Protein AF-E4YHN4-F1 (afdb_monomer_lite)

Secondary structure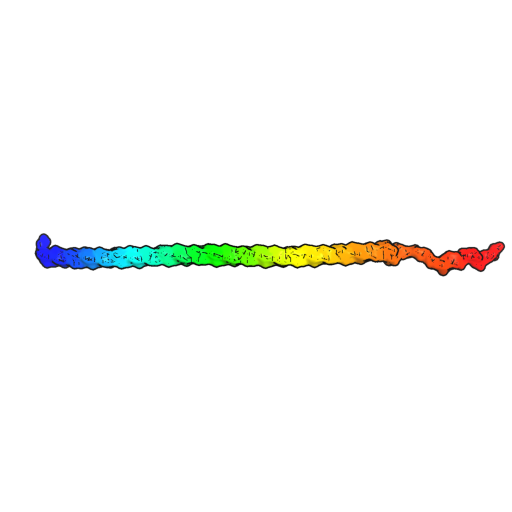 (DSSP, 8-state):
--HHHHHHHHHHHHHHHHHHHHHHHHHHHHHHHHHHHHHHHHHHHHHHHHHHHHHHHHHHHHHHHHHHHHHHHHHHHHHHIIIIIS--PPPHHHHTTTT-S--

pLDDT: mean 93.64, std 6.99, range [63.5, 98.44]

Sequence (103 aa):
MSPAQIQNIREIREKQLEEKQTEQNIRKTMDKQWDDERIRQAKTLTLMERSEARQRREQQKSLIEENRRLAKEQAAKINYIDHEVYTNPPTRAYFNQFNTTSR

Structure (mmCIF, N/CA/C/O backbone):
data_AF-E4YHN4-F1
#
_entry.id   AF-E4YHN4-F1
#
loop_
_atom_site.group_PDB
_atom_site.id
_atom_site.type_symbol
_atom_site.label_atom_id
_atom_site.label_alt_id
_atom_site.label_comp_id
_atom_site.label_asym_id
_atom_site.label_entity_id
_atom_site.label_seq_id
_atom_site.pdbx_PDB_ins_code
_atom_site.Cartn_x
_atom_site.Cartn_y
_atom_site.Cartn_z
_atom_site.occupancy
_atom_site.B_iso_or_equiv
_atom_site.auth_seq_id
_atom_site.auth_comp_id
_atom_site.auth_asym_id
_atom_site.auth_atom_id
_atom_site.pdbx_PDB_model_num
ATOM 1 N N . MET A 1 1 ? -46.628 -13.153 53.564 1.00 65.19 1 MET A N 1
ATOM 2 C CA . MET A 1 1 ? -45.156 -13.313 53.607 1.00 65.19 1 MET A CA 1
ATOM 3 C C . MET A 1 1 ? -44.676 -12.958 54.998 1.00 65.19 1 MET A C 1
ATOM 5 O O . MET A 1 1 ? -45.191 -12.002 55.565 1.00 65.19 1 MET A O 1
ATOM 9 N N . SER A 1 2 ? -43.732 -13.723 55.546 1.00 89.94 2 SER A N 1
ATOM 10 C CA . SER A 1 2 ? -43.093 -13.396 56.825 1.00 89.94 2 SER A CA 1
ATOM 11 C C . SER A 1 2 ? -42.221 -12.135 56.678 1.00 89.94 2 SER A C 1
ATOM 13 O O . SER A 1 2 ? -41.591 -11.968 55.630 1.00 89.94 2 SER A O 1
ATOM 15 N N . PRO A 1 3 ? -42.128 -11.267 57.702 1.00 88.69 3 PRO A N 1
ATOM 16 C CA . PRO A 1 3 ? -41.223 -10.114 57.697 1.00 88.69 3 PRO A CA 1
ATOM 17 C C . PRO A 1 3 ? -39.773 -10.482 57.343 1.00 88.69 3 PRO A C 1
ATOM 19 O O . PRO A 1 3 ? -39.119 -9.765 56.591 1.00 88.69 3 PRO A O 1
ATOM 22 N N . ALA A 1 4 ? -39.302 -11.649 57.793 1.00 88.94 4 ALA A N 1
ATOM 23 C CA . ALA A 1 4 ? -37.967 -12.154 57.477 1.00 88.94 4 ALA A CA 1
ATOM 24 C C . ALA A 1 4 ? -37.800 -12.505 55.985 1.00 88.94 4 ALA A C 1
ATOM 26 O O . ALA A 1 4 ? -36.743 -12.277 55.404 1.00 88.94 4 ALA A O 1
ATOM 27 N N . GLN A 1 5 ? -38.854 -13.011 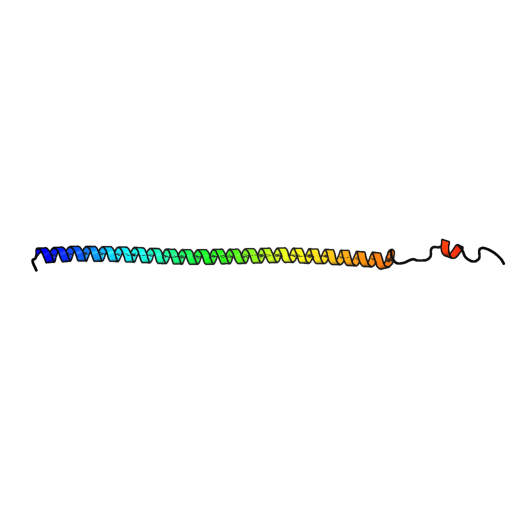55.334 1.00 89.44 5 GLN A N 1
ATOM 28 C CA . GLN A 1 5 ? -38.831 -13.296 53.894 1.00 89.44 5 GLN A CA 1
ATOM 29 C C . GLN A 1 5 ? -38.777 -12.005 53.071 1.00 89.44 5 GLN A C 1
ATOM 31 O O . GLN A 1 5 ? -38.085 -11.951 52.061 1.00 89.44 5 GLN A O 1
ATOM 36 N N . ILE A 1 6 ? -39.474 -10.954 53.513 1.00 91.62 6 ILE A N 1
ATOM 37 C CA . ILE A 1 6 ? -39.455 -9.643 52.848 1.00 91.62 6 ILE A CA 1
ATOM 38 C C . ILE A 1 6 ? -38.059 -9.019 52.933 1.00 91.62 6 ILE A C 1
ATOM 40 O O . ILE A 1 6 ? -37.581 -8.475 51.940 1.00 91.62 6 ILE A O 1
ATOM 44 N N . GLN A 1 7 ? -37.398 -9.126 54.087 1.00 92.44 7 GLN A N 1
ATOM 45 C CA . GLN A 1 7 ? -36.041 -8.614 54.269 1.00 92.44 7 GLN A CA 1
ATOM 46 C C . GLN A 1 7 ? -35.030 -9.349 53.377 1.00 92.44 7 GLN A C 1
ATOM 48 O O . GLN A 1 7 ? -34.271 -8.708 52.658 1.00 92.44 7 GLN A O 1
ATOM 53 N N . ASN A 1 8 ? -35.110 -10.679 53.315 1.00 93.31 8 ASN A N 1
ATOM 54 C CA . ASN A 1 8 ? -34.243 -11.486 52.454 1.00 93.31 8 ASN A CA 1
ATOM 55 C C . ASN A 1 8 ? -34.445 -11.149 50.957 1.00 93.31 8 ASN A C 1
ATOM 57 O O . ASN A 1 8 ? -33.490 -10.994 50.202 1.00 93.31 8 ASN A O 1
ATOM 61 N N . ILE A 1 9 ? -35.694 -10.916 50.525 1.00 94.25 9 ILE A N 1
ATOM 62 C CA . ILE A 1 9 ? -35.989 -10.457 49.155 1.00 94.25 9 ILE A CA 1
ATOM 63 C C . ILE A 1 9 ? -35.365 -9.081 48.866 1.00 94.25 9 ILE A C 1
ATOM 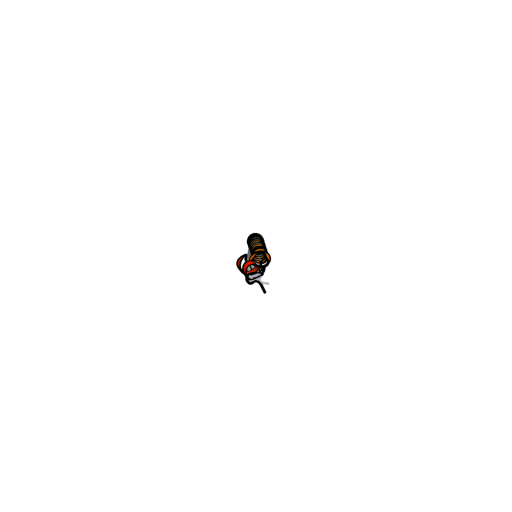65 O O . ILE A 1 9 ? -34.917 -8.848 47.743 1.00 94.25 9 ILE A O 1
ATOM 69 N N . ARG A 1 10 ? -35.339 -8.160 49.839 1.00 94.62 10 ARG A N 1
ATOM 70 C CA . ARG A 1 10 ? -34.711 -6.836 49.670 1.00 94.62 10 ARG A CA 1
ATOM 71 C C . ARG A 1 10 ? -33.201 -6.953 49.500 1.00 94.62 10 ARG A C 1
ATOM 73 O O . ARG A 1 10 ? -32.675 -6.403 48.540 1.00 94.62 10 ARG A O 1
ATOM 80 N N . GLU A 1 11 ? -32.547 -7.737 50.348 1.00 95.25 11 GLU A N 1
ATOM 81 C CA . GLU A 1 11 ? -31.098 -7.972 50.283 1.00 95.25 11 GLU A CA 1
ATOM 82 C C . GLU A 1 11 ? -30.683 -8.635 48.961 1.00 95.25 11 GLU A C 1
ATOM 84 O O . GLU A 1 11 ? -29.700 -8.237 48.337 1.00 95.25 11 GLU A O 1
ATOM 89 N N . ILE A 1 12 ? -31.463 -9.608 48.475 1.00 95.81 12 ILE A N 1
ATOM 90 C CA . ILE A 1 12 ? -31.220 -10.237 47.169 1.00 95.81 12 ILE A CA 1
ATOM 91 C C . ILE A 1 12 ? -31.379 -9.221 46.031 1.00 95.81 12 ILE A C 1
ATOM 93 O O . ILE A 1 12 ? -30.575 -9.213 45.101 1.00 95.81 12 ILE A O 1
ATOM 97 N N . ARG A 1 13 ? -32.394 -8.348 46.087 1.00 94.62 13 ARG A N 1
ATOM 98 C CA . ARG A 1 13 ? -32.602 -7.312 45.061 1.00 94.62 13 ARG A CA 1
ATOM 99 C C . ARG A 1 13 ? -31.472 -6.289 45.025 1.00 94.62 13 ARG A C 1
ATOM 101 O O . ARG A 1 13 ? -31.093 -5.877 43.933 1.00 94.62 13 ARG A O 1
ATOM 108 N N . GLU A 1 14 ? -30.954 -5.883 46.180 1.00 96.31 14 GLU A N 1
ATOM 109 C CA . GLU A 1 14 ? -29.807 -4.970 46.259 1.00 96.31 14 GLU A CA 1
ATOM 110 C C . GLU A 1 14 ? -28.566 -5.601 45.624 1.00 96.31 14 GLU A C 1
ATOM 112 O O . GLU A 1 14 ? -27.977 -4.998 44.727 1.00 96.31 14 GLU A O 1
ATOM 117 N N . LYS A 1 15 ? -28.257 -6.861 45.958 1.00 96.12 15 LYS A N 1
ATOM 118 C CA . LYS A 1 15 ? -27.155 -7.599 45.317 1.00 96.12 15 LYS A CA 1
ATOM 119 C C . LYS A 1 15 ? -27.323 -7.717 43.803 1.00 96.12 15 LYS A C 1
ATOM 121 O O . LYS A 1 15 ? -26.386 -7.449 43.061 1.00 96.12 15 LYS A O 1
ATOM 126 N N . GLN A 1 16 ? -28.525 -8.043 43.325 1.00 96.56 16 GLN A N 1
ATOM 127 C CA . GLN A 1 16 ? -28.805 -8.128 41.885 1.00 96.56 16 GLN A CA 1
ATOM 128 C C . GLN A 1 16 ? -28.631 -6.783 41.165 1.00 96.56 16 GLN A C 1
ATOM 130 O O . GLN A 1 16 ? -28.213 -6.746 40.007 1.00 96.56 16 GLN A O 1
ATOM 135 N N . LEU A 1 17 ? -28.970 -5.672 41.824 1.00 96.69 17 LEU A N 1
ATOM 136 C CA . LEU A 1 17 ? -28.758 -4.328 41.287 1.00 96.69 17 LEU A CA 1
ATOM 137 C C . LEU A 1 17 ? -27.267 -4.003 41.174 1.00 96.69 17 LEU A C 1
ATOM 139 O O . LEU A 1 17 ? -26.838 -3.507 40.131 1.00 96.69 17 LEU A O 1
ATOM 143 N N . GLU A 1 18 ? -26.485 -4.317 42.206 1.00 96.56 18 GLU A N 1
ATOM 144 C CA . GLU A 1 18 ? -25.032 -4.132 42.206 1.00 96.56 18 GLU A CA 1
ATOM 145 C C . GLU A 1 18 ? -24.350 -4.992 41.135 1.00 96.56 18 GLU A C 1
ATOM 147 O O . GLU A 1 18 ? -23.584 -4.472 40.320 1.00 96.56 18 GLU A O 1
ATOM 152 N N . GLU A 1 19 ? -24.690 -6.279 41.052 1.00 96.88 19 GLU A N 1
ATOM 153 C CA . GLU A 1 19 ? -24.191 -7.196 40.021 1.00 96.88 19 GLU A CA 1
ATOM 154 C C . GLU A 1 19 ? -24.511 -6.668 38.619 1.00 96.88 19 GLU A C 1
ATOM 156 O O . GLU A 1 19 ? -23.617 -6.487 37.792 1.00 96.88 19 GLU A O 1
ATOM 161 N N . LYS A 1 20 ? -25.764 -6.282 38.361 1.00 97.31 20 LYS A N 1
ATOM 162 C CA . LYS A 1 20 ? -26.158 -5.732 37.059 1.00 97.31 20 LYS A CA 1
ATOM 163 C C . LYS A 1 20 ? -25.417 -4.436 36.723 1.00 97.31 20 LYS A C 1
ATOM 165 O O . LYS A 1 20 ? -25.096 -4.194 35.556 1.00 97.31 20 LYS A O 1
ATOM 170 N N . GLN A 1 21 ? -25.154 -3.587 37.715 1.00 97.06 21 GLN A N 1
ATOM 171 C CA . GLN A 1 21 ? -24.400 -2.354 37.511 1.00 97.06 21 GLN A CA 1
ATOM 172 C C . GLN A 1 21 ? -22.932 -2.643 37.178 1.00 97.06 21 GLN A C 1
ATOM 174 O O . GLN A 1 21 ? -22.379 -2.024 36.263 1.00 97.06 21 GLN A O 1
ATOM 179 N N . THR A 1 22 ? -22.307 -3.594 37.874 1.00 97.19 22 THR A N 1
ATOM 180 C CA . THR A 1 22 ? -20.925 -4.002 37.585 1.00 97.19 22 THR A CA 1
ATOM 181 C C . THR A 1 22 ? -20.807 -4.624 36.196 1.00 97.19 22 THR A C 1
ATOM 183 O O . THR A 1 22 ? -19.938 -4.210 35.429 1.00 97.19 22 THR A O 1
ATOM 186 N N . GLU A 1 23 ? -21.734 -5.499 35.801 1.00 97.44 23 GLU A N 1
ATOM 187 C CA . GLU A 1 23 ? -21.774 -6.071 34.452 1.00 97.44 23 GLU A CA 1
ATOM 188 C C . GLU A 1 23 ? -21.903 -4.999 33.366 1.00 97.44 23 GLU A C 1
ATOM 190 O O . GLU A 1 23 ? -21.186 -5.032 32.365 1.00 97.44 23 GLU A O 1
ATOM 195 N N . GLN A 1 24 ? -22.791 -4.018 33.554 1.00 97.50 24 GLN A N 1
ATOM 196 C CA . GLN A 1 24 ? -22.938 -2.915 32.603 1.00 97.50 24 GLN A CA 1
ATOM 197 C C . GLN A 1 24 ? -21.666 -2.081 32.491 1.00 97.50 24 GLN A C 1
ATOM 199 O O . GLN A 1 24 ? -21.301 -1.663 31.391 1.00 97.50 24 GLN A O 1
ATOM 204 N N . ASN A 1 25 ? -20.991 -1.829 33.611 1.00 97.31 25 ASN A N 1
ATOM 205 C CA . ASN A 1 25 ? -19.735 -1.093 33.611 1.00 97.31 25 ASN A CA 1
ATOM 206 C C . ASN A 1 25 ? -18.652 -1.883 32.867 1.00 97.31 25 ASN A C 1
ATOM 208 O O . ASN A 1 25 ? -18.005 -1.323 31.984 1.00 97.31 25 ASN A O 1
ATOM 212 N N . ILE A 1 26 ? -18.512 -3.184 33.135 1.00 97.62 26 ILE A N 1
ATOM 213 C CA . ILE A 1 26 ? -17.556 -4.059 32.440 1.00 97.62 26 ILE A CA 1
ATOM 214 C C . ILE A 1 26 ? -17.826 -4.054 30.934 1.00 97.62 26 ILE A C 1
ATOM 216 O O . ILE A 1 26 ? -16.910 -3.772 30.163 1.00 97.62 26 ILE A O 1
ATOM 220 N N . ARG A 1 27 ? -19.082 -4.261 30.512 1.00 97.44 27 ARG A N 1
ATOM 221 C CA . ARG A 1 27 ? -19.472 -4.224 29.091 1.00 97.44 27 ARG A CA 1
ATOM 222 C C . ARG A 1 27 ? -19.107 -2.898 28.432 1.00 97.44 27 ARG A C 1
ATOM 224 O O . ARG A 1 27 ? -18.416 -2.898 27.424 1.00 97.44 27 ARG A O 1
ATOM 231 N N . LYS A 1 28 ? -19.460 -1.765 29.050 1.00 97.56 28 LYS A N 1
ATOM 232 C CA . LYS A 1 28 ? -19.104 -0.431 28.533 1.00 97.56 28 LYS A CA 1
ATOM 233 C C . LYS A 1 28 ? -17.596 -0.235 28.407 1.00 97.56 28 LYS A C 1
ATOM 235 O O . LYS A 1 28 ? -17.145 0.451 27.496 1.00 97.56 28 LYS A O 1
ATOM 240 N N . THR A 1 29 ? -16.822 -0.777 29.345 1.00 97.44 29 THR A N 1
ATOM 241 C CA . THR A 1 29 ? -15.359 -0.662 29.311 1.00 97.44 29 THR A CA 1
ATOM 242 C C . THR A 1 29 ? -14.786 -1.508 28.181 1.00 97.44 29 THR A C 1
ATOM 244 O O . THR A 1 29 ? -13.950 -1.015 27.428 1.00 97.44 29 THR A O 1
ATOM 247 N N . MET A 1 30 ? -15.281 -2.737 28.016 1.00 97.75 30 MET A N 1
ATOM 248 C CA . MET A 1 30 ? -14.908 -3.603 26.901 1.00 97.75 30 MET A CA 1
ATOM 249 C C . MET A 1 30 ? -15.259 -2.975 25.555 1.00 97.75 30 MET A C 1
ATOM 251 O O . MET A 1 30 ? -14.388 -2.889 24.699 1.00 97.75 30 MET A O 1
ATOM 255 N N . ASP A 1 31 ? -16.487 -2.492 25.371 1.00 98.06 31 ASP A N 1
ATOM 256 C CA . ASP A 1 31 ? -16.921 -1.901 24.100 1.00 98.06 31 ASP A CA 1
ATOM 257 C C . ASP A 1 31 ? -16.009 -0.735 23.690 1.00 98.06 31 ASP A C 1
ATOM 259 O O . ASP A 1 31 ? -15.539 -0.677 22.554 1.00 98.06 31 ASP A O 1
ATOM 263 N N . LYS A 1 32 ? -15.654 0.133 24.649 1.00 97.94 32 LYS A N 1
ATOM 264 C CA . LYS A 1 32 ? -14.687 1.218 24.428 1.00 97.94 32 LYS A CA 1
ATOM 265 C C . LYS A 1 32 ? -13.303 0.704 24.040 1.00 97.94 32 LYS A C 1
ATOM 267 O O . LYS A 1 32 ? -12.703 1.233 23.112 1.00 97.94 32 LYS A O 1
ATOM 272 N N . GLN A 1 33 ? -12.797 -0.324 24.723 1.00 98.12 33 GLN A N 1
ATOM 273 C CA . GLN A 1 33 ? -11.503 -0.926 24.385 1.00 98.12 33 GLN A CA 1
ATOM 274 C C . GLN A 1 33 ? -11.508 -1.489 22.959 1.00 98.12 33 GLN A C 1
ATOM 276 O O . GLN A 1 33 ? -10.574 -1.234 22.202 1.00 98.12 33 GLN A O 1
ATOM 281 N N . TRP A 1 34 ? -12.583 -2.174 22.566 1.00 98.06 34 TRP A N 1
ATOM 282 C CA . TRP A 1 34 ? -12.760 -2.694 21.211 1.00 98.06 34 TRP A CA 1
ATOM 283 C C . TRP A 1 34 ? -12.854 -1.591 20.156 1.00 98.06 34 TRP A C 1
ATOM 285 O O . TRP A 1 34 ? -12.335 -1.751 19.050 1.00 98.06 34 TRP A O 1
ATOM 295 N N . ASP A 1 35 ? -13.519 -0.477 20.456 1.00 98.19 35 ASP A N 1
ATOM 296 C CA . ASP A 1 35 ? -13.561 0.686 19.564 1.00 98.19 35 ASP A CA 1
ATOM 297 C C . ASP A 1 35 ? -12.168 1.316 19.408 1.00 98.19 35 ASP A C 1
ATOM 299 O O . ASP A 1 35 ? -11.711 1.554 18.285 1.00 98.19 35 ASP A O 1
ATOM 303 N N . ASP A 1 36 ? -11.445 1.507 20.512 1.00 97.88 36 ASP A N 1
ATOM 304 C CA . ASP A 1 36 ? -10.091 2.063 20.506 1.00 97.88 36 ASP A CA 1
ATOM 305 C C . ASP A 1 36 ? -9.096 1.163 19.763 1.00 97.88 36 ASP A C 1
ATOM 307 O O . ASP A 1 36 ? -8.198 1.647 19.065 1.00 97.88 36 ASP A O 1
ATOM 311 N N . GLU A 1 37 ? -9.217 -0.155 19.911 1.00 98.12 37 GLU A N 1
ATOM 312 C CA . GLU A 1 37 ? -8.420 -1.127 19.164 1.00 98.12 37 GLU A CA 1
ATOM 313 C C . GLU A 1 37 ? -8.736 -1.088 17.674 1.00 98.12 37 GLU A C 1
ATOM 315 O O . GLU A 1 37 ? -7.809 -0.993 16.867 1.00 98.12 37 GLU A O 1
ATOM 320 N N . ARG A 1 38 ? -10.019 -1.060 17.293 1.00 98.19 38 ARG A N 1
ATOM 321 C CA . ARG A 1 38 ? -10.426 -0.932 15.886 1.00 98.19 38 ARG A CA 1
ATOM 322 C C . ARG A 1 38 ? -9.868 0.334 15.246 1.00 98.19 38 ARG A C 1
ATOM 324 O O . ARG A 1 38 ? -9.307 0.274 14.153 1.00 98.19 38 ARG A O 1
ATOM 331 N N . ILE A 1 39 ? -9.951 1.473 15.934 1.00 98.25 39 ILE A N 1
ATOM 332 C CA . ILE A 1 39 ? -9.403 2.741 15.435 1.00 98.25 39 ILE A CA 1
ATOM 333 C C . ILE A 1 39 ? -7.879 2.662 15.300 1.00 98.25 39 ILE A C 1
ATOM 335 O O . ILE A 1 39 ? -7.322 3.135 14.305 1.00 98.25 39 ILE A O 1
ATOM 339 N N . ARG A 1 40 ? -7.183 2.070 16.279 1.00 98.19 40 ARG A N 1
ATOM 340 C CA . ARG A 1 40 ? -5.726 1.881 16.213 1.00 98.19 40 ARG A CA 1
ATOM 341 C C . ARG A 1 40 ? -5.332 1.000 15.033 1.00 98.19 40 ARG A C 1
ATOM 343 O O . ARG A 1 40 ? -4.474 1.414 14.258 1.00 98.19 40 ARG A O 1
ATOM 350 N N . GLN A 1 41 ? -6.000 -0.135 14.846 1.00 98.38 41 GLN A N 1
ATOM 351 C CA . GLN A 1 41 ? -5.754 -1.047 13.727 1.00 98.38 41 GLN A CA 1
ATOM 352 C C . GLN A 1 41 ? -6.013 -0.374 12.371 1.00 98.38 41 GLN A C 1
ATOM 354 O O . GLN A 1 41 ? -5.183 -0.458 11.467 1.00 98.38 41 GLN A O 1
ATOM 359 N N . ALA A 1 42 ? -7.111 0.373 12.230 1.00 98.19 42 ALA A N 1
ATOM 360 C CA . ALA A 1 42 ? -7.404 1.105 10.998 1.00 98.19 42 ALA A CA 1
ATOM 361 C C . ALA A 1 42 ? -6.312 2.140 10.670 1.00 98.19 42 ALA A C 1
ATOM 363 O O . ALA A 1 42 ? -5.870 2.259 9.522 1.00 98.19 42 ALA A O 1
ATOM 364 N N . LYS A 1 43 ? -5.818 2.861 11.687 1.00 98.19 43 LYS A N 1
ATOM 365 C CA . LYS A 1 43 ? -4.710 3.813 11.531 1.00 98.19 43 LYS A CA 1
ATOM 366 C C . LYS A 1 43 ? -3.414 3.116 11.125 1.00 98.19 43 LYS A C 1
ATOM 368 O O . LYS A 1 43 ? -2.742 3.598 10.215 1.00 98.19 43 LYS A O 1
ATOM 373 N N . THR A 1 44 ? -3.062 1.998 11.764 1.00 98.38 44 THR A N 1
ATOM 374 C CA . THR A 1 44 ? -1.840 1.255 11.421 1.00 98.38 44 THR A CA 1
ATOM 375 C C . THR A 1 44 ? -1.900 0.716 9.999 1.00 98.38 44 THR A C 1
ATOM 377 O O . THR A 1 44 ? -0.938 0.898 9.258 1.00 98.38 44 THR A O 1
ATOM 380 N N . LEU A 1 45 ? -3.038 0.151 9.583 1.00 98.38 45 LEU A N 1
ATOM 381 C CA . LEU A 1 45 ? -3.233 -0.341 8.217 1.00 98.38 45 LEU A CA 1
ATOM 382 C C . LEU A 1 45 ? -3.099 0.789 7.192 1.00 98.38 45 LEU A C 1
ATOM 384 O O . LEU A 1 45 ? -2.311 0.680 6.259 1.00 98.38 45 LEU A O 1
ATOM 388 N N . THR A 1 46 ? -3.749 1.929 7.433 1.00 98.31 46 THR A N 1
ATOM 389 C CA . THR A 1 46 ? -3.641 3.103 6.549 1.00 98.31 46 THR A CA 1
ATOM 390 C C . THR A 1 46 ? -2.189 3.587 6.411 1.00 98.31 46 THR A C 1
ATOM 392 O O . THR A 1 46 ? -1.749 3.998 5.335 1.00 98.31 46 THR A O 1
ATOM 395 N N . LEU A 1 47 ? -1.416 3.576 7.503 1.00 98.31 47 LEU A N 1
ATOM 396 C CA . LEU A 1 47 ? -0.003 3.959 7.470 1.00 98.31 47 LEU A CA 1
ATOM 397 C C . LEU A 1 47 ? 0.845 2.948 6.691 1.00 98.31 47 LEU A C 1
ATOM 399 O O . LEU A 1 47 ? 1.704 3.371 5.910 1.00 98.31 47 LEU A O 1
ATOM 403 N N . MET A 1 48 ? 0.584 1.651 6.870 1.00 98.44 48 MET A N 1
ATOM 404 C CA . MET A 1 48 ? 1.243 0.575 6.129 1.00 98.44 48 MET A CA 1
ATOM 405 C C . MET A 1 48 ? 0.972 0.698 4.628 1.00 98.44 48 MET A C 1
ATOM 407 O O . MET A 1 48 ? 1.928 0.811 3.863 1.00 98.44 48 MET A O 1
ATOM 411 N N . GLU A 1 49 ? -0.288 0.822 4.210 1.00 98.38 49 GLU A N 1
ATOM 412 C CA . GLU A 1 49 ? -0.674 0.998 2.801 1.00 98.38 49 GLU A CA 1
ATOM 413 C C . GLU A 1 49 ? 0.013 2.212 2.165 1.00 98.38 49 GLU A C 1
ATOM 415 O O . GLU A 1 49 ? 0.576 2.142 1.071 1.00 98.38 49 GLU A O 1
ATOM 420 N N . ARG A 1 50 ? 0.038 3.349 2.873 1.00 98.25 50 ARG A N 1
ATOM 421 C CA . ARG A 1 50 ? 0.734 4.554 2.399 1.00 98.25 50 ARG A CA 1
ATOM 422 C C . ARG A 1 50 ? 2.238 4.337 2.269 1.00 98.25 50 ARG A C 1
ATOM 424 O O . ARG A 1 50 ? 2.854 4.912 1.371 1.00 98.25 50 ARG A O 1
ATOM 431 N N . SER A 1 51 ? 2.844 3.585 3.185 1.00 98.19 51 SER A N 1
ATOM 432 C CA . SER A 1 51 ? 4.272 3.264 3.123 1.00 98.19 51 SER A CA 1
ATOM 433 C C . SER A 1 51 ? 4.592 2.360 1.936 1.00 98.19 51 SER A C 1
ATOM 435 O O . SER A 1 51 ? 5.512 2.666 1.178 1.00 98.19 51 SER A O 1
ATOM 437 N N . GLU A 1 52 ? 3.764 1.346 1.699 1.00 98.38 52 GLU A N 1
ATOM 438 C CA . GLU A 1 52 ? 3.899 0.425 0.579 1.00 98.38 52 GLU A CA 1
ATOM 439 C C . GLU A 1 52 ? 3.719 1.157 -0.755 1.00 98.38 52 GLU A C 1
ATOM 441 O O . GLU A 1 52 ? 4.537 1.018 -1.662 1.00 98.38 52 GLU A O 1
ATOM 446 N N . ALA A 1 53 ? 2.715 2.030 -0.862 1.00 98.31 53 ALA A N 1
ATOM 447 C CA . ALA A 1 53 ? 2.496 2.843 -2.055 1.00 98.31 53 ALA A CA 1
ATOM 448 C C . ALA A 1 53 ? 3.699 3.748 -2.380 1.00 98.31 53 ALA A C 1
ATOM 450 O O . ALA A 1 53 ? 4.042 3.929 -3.551 1.00 98.31 53 ALA A O 1
ATOM 451 N N . ARG A 1 54 ? 4.370 4.308 -1.360 1.00 98.12 54 ARG A N 1
ATOM 452 C CA . ARG A 1 54 ? 5.607 5.082 -1.558 1.00 98.12 54 ARG A CA 1
ATOM 453 C C . ARG A 1 54 ? 6.751 4.200 -2.051 1.00 98.12 54 ARG A C 1
ATOM 455 O O . ARG A 1 54 ? 7.417 4.587 -3.006 1.00 98.12 54 ARG A O 1
ATOM 462 N N . GLN A 1 55 ? 6.949 3.032 -1.442 1.00 98.19 55 GLN A N 1
ATOM 463 C CA . GLN A 1 55 ? 7.990 2.086 -1.854 1.00 98.19 55 GLN A CA 1
ATOM 464 C C . GLN A 1 55 ? 7.782 1.611 -3.295 1.00 98.19 55 GLN A C 1
ATOM 466 O O . GLN A 1 55 ? 8.708 1.686 -4.098 1.00 98.19 55 GLN A O 1
ATOM 471 N N . ARG A 1 56 ? 6.554 1.218 -3.655 1.00 98.19 56 ARG A N 1
ATOM 472 C CA . ARG A 1 56 ? 6.202 0.816 -5.024 1.00 98.19 56 ARG A CA 1
ATOM 473 C C . ARG A 1 56 ? 6.478 1.927 -6.034 1.00 98.19 56 ARG A C 1
ATOM 475 O O . ARG A 1 56 ? 7.028 1.664 -7.097 1.00 98.19 56 ARG A O 1
ATOM 482 N N . ARG A 1 57 ? 6.136 3.177 -5.702 1.00 98.19 57 ARG A N 1
ATOM 483 C CA . ARG A 1 57 ? 6.417 4.328 -6.573 1.00 98.19 57 ARG A CA 1
ATOM 484 C C . ARG A 1 57 ? 7.916 4.520 -6.793 1.00 98.19 57 ARG A C 1
ATOM 486 O O . ARG A 1 57 ? 8.321 4.825 -7.909 1.00 98.19 57 ARG A O 1
ATOM 493 N N . GLU A 1 58 ? 8.723 4.359 -5.751 1.00 97.88 58 GLU A N 1
ATOM 494 C CA . GLU A 1 58 ? 10.175 4.510 -5.856 1.00 97.88 58 GLU A CA 1
ATOM 495 C C . GLU A 1 58 ? 10.805 3.388 -6.689 1.00 97.88 58 GLU A C 1
ATOM 497 O O . GLU A 1 58 ? 11.574 3.655 -7.610 1.00 97.88 58 GLU A O 1
ATOM 502 N N . GLN A 1 59 ? 10.384 2.142 -6.459 1.00 98.00 59 GLN A N 1
ATOM 503 C CA . GLN A 1 59 ? 10.781 0.997 -7.283 1.00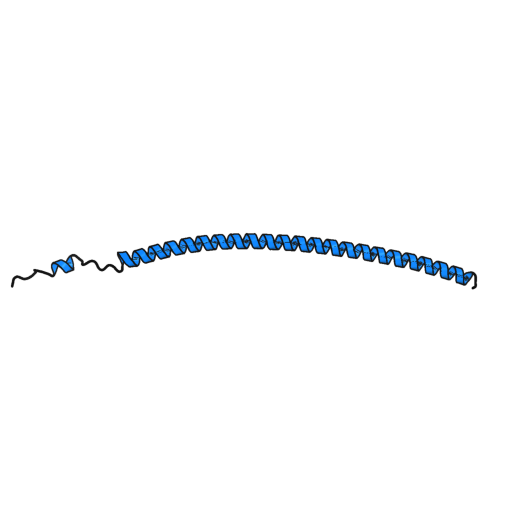 98.00 59 GLN A CA 1
ATOM 504 C C . GLN A 1 59 ? 10.400 1.206 -8.752 1.00 98.00 59 GLN A C 1
ATOM 506 O O . GLN A 1 59 ? 11.213 0.984 -9.645 1.00 98.00 59 GLN A O 1
ATOM 511 N N . GLN A 1 60 ? 9.185 1.692 -9.015 1.00 98.25 60 GLN A N 1
ATOM 512 C CA . GLN A 1 60 ? 8.725 1.960 -10.373 1.00 98.25 60 GLN A CA 1
ATOM 513 C C . GLN A 1 60 ? 9.569 3.035 -11.066 1.00 98.25 60 GLN A C 1
ATOM 515 O O . GLN A 1 60 ? 9.897 2.878 -12.240 1.00 98.25 60 GLN A O 1
ATOM 520 N N . LYS A 1 61 ? 9.947 4.110 -10.364 1.00 98.19 61 LYS A N 1
ATOM 521 C CA . LYS A 1 61 ? 10.850 5.129 -10.920 1.00 98.19 61 LYS A CA 1
ATOM 522 C C . LYS A 1 61 ? 12.205 4.536 -11.287 1.00 98.19 61 LYS A C 1
ATOM 524 O O . LYS A 1 61 ? 12.654 4.740 -12.410 1.00 98.19 61 LYS A O 1
ATOM 529 N N . SER A 1 62 ? 12.805 3.767 -10.378 1.00 97.88 62 SER A N 1
ATOM 530 C CA . SER A 1 62 ? 14.094 3.112 -10.618 1.00 97.88 62 SER A CA 1
ATOM 531 C C . SER A 1 62 ? 14.038 2.185 -11.839 1.00 97.88 62 SER A C 1
ATOM 533 O O . SER A 1 62 ? 14.893 2.282 -12.718 1.00 97.88 62 SER A O 1
ATOM 535 N N . LEU A 1 63 ? 12.977 1.380 -11.968 1.00 98.31 63 LEU A N 1
ATOM 536 C CA . LEU A 1 63 ? 12.763 0.522 -13.138 1.00 98.31 63 LEU A CA 1
ATOM 537 C C . LEU A 1 63 ? 12.595 1.323 -14.436 1.00 98.31 63 LEU A C 1
ATOM 539 O O . LEU A 1 63 ? 13.112 0.929 -15.478 1.00 98.31 63 LEU A O 1
ATOM 543 N N . ILE A 1 64 ? 11.874 2.448 -14.403 1.00 98.38 64 ILE A N 1
ATOM 544 C CA . ILE A 1 64 ? 11.708 3.316 -15.579 1.00 98.38 64 ILE A C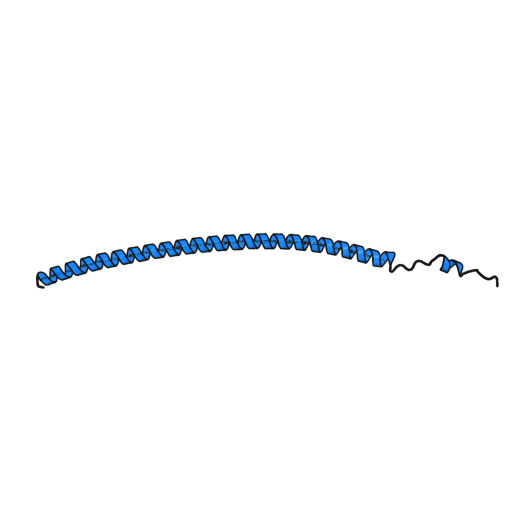A 1
ATOM 545 C C . ILE A 1 64 ? 13.056 3.901 -16.016 1.00 98.38 64 ILE A C 1
ATOM 547 O O . ILE A 1 64 ? 13.350 3.936 -17.212 1.00 98.38 64 ILE A O 1
ATOM 551 N N . GLU A 1 65 ? 13.875 4.357 -15.071 1.00 97.94 65 GLU A N 1
ATOM 552 C CA . GLU A 1 65 ? 15.205 4.899 -15.358 1.00 97.94 65 GLU A CA 1
ATOM 553 C C . GLU A 1 65 ? 16.136 3.838 -15.947 1.00 97.94 65 GLU A C 1
ATOM 555 O O . GLU A 1 65 ? 16.793 4.091 -16.962 1.00 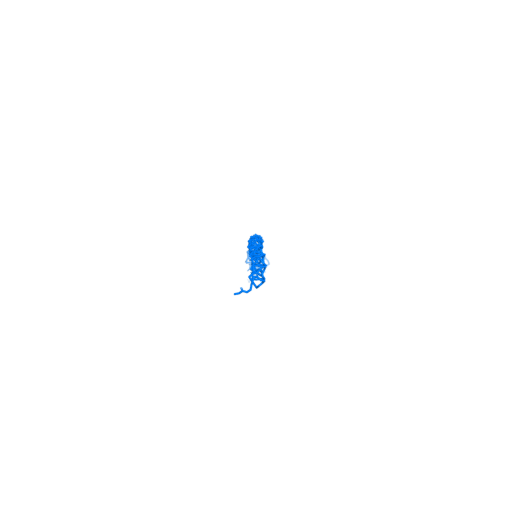97.94 65 GLU A O 1
ATOM 560 N N . GLU A 1 66 ? 16.140 2.636 -15.371 1.00 98.12 66 GLU A N 1
ATOM 561 C CA . GLU A 1 66 ? 16.927 1.513 -15.872 1.00 98.12 66 GLU A CA 1
ATOM 562 C C . GLU A 1 66 ? 16.483 1.095 -17.277 1.00 98.12 66 GLU A C 1
ATOM 564 O O . GLU A 1 66 ? 17.313 1.018 -18.184 1.00 98.12 66 GLU A O 1
ATOM 569 N N . ASN A 1 67 ? 15.177 0.934 -17.503 1.00 98.25 67 ASN A N 1
ATOM 570 C CA . ASN A 1 67 ? 14.632 0.624 -18.825 1.00 98.25 67 ASN A CA 1
ATOM 571 C C . ASN A 1 67 ? 15.002 1.695 -19.855 1.00 98.25 67 ASN A C 1
ATOM 573 O O . ASN A 1 67 ? 15.352 1.374 -20.991 1.00 98.25 67 ASN A O 1
ATOM 577 N N . ARG A 1 68 ? 14.979 2.977 -19.470 1.00 98.06 68 ARG A N 1
ATOM 578 C CA . ARG A 1 68 ? 15.399 4.071 -20.352 1.00 98.06 68 ARG A CA 1
ATOM 579 C C . ARG A 1 68 ? 16.886 3.986 -20.691 1.00 98.06 68 ARG A C 1
ATOM 581 O O . ARG A 1 68 ? 17.252 4.272 -21.832 1.00 98.06 68 ARG A O 1
ATOM 588 N N . ARG A 1 69 ? 17.743 3.631 -19.729 1.00 98.12 69 ARG A N 1
ATOM 589 C CA . ARG A 1 69 ? 19.179 3.426 -19.969 1.00 98.12 69 ARG A CA 1
ATOM 590 C C . ARG A 1 69 ? 19.401 2.252 -20.923 1.00 98.12 69 ARG A C 1
ATOM 592 O O . ARG A 1 69 ? 20.045 2.439 -21.951 1.00 98.12 69 ARG A O 1
ATOM 599 N N . LEU A 1 70 ? 18.798 1.101 -20.634 1.00 98.31 70 LEU A N 1
ATOM 600 C CA . LEU A 1 70 ? 18.908 -0.107 -21.454 1.00 98.31 70 LEU A CA 1
ATOM 601 C C . LEU A 1 70 ? 18.411 0.122 -22.886 1.00 98.31 70 LEU A C 1
ATOM 603 O O . LEU A 1 70 ? 19.079 -0.272 -23.836 1.00 98.31 70 LEU A O 1
ATOM 607 N N . ALA A 1 71 ? 17.293 0.831 -23.063 1.00 98.12 71 ALA A N 1
ATOM 608 C CA . ALA A 1 71 ? 16.774 1.160 -24.389 1.00 98.12 71 ALA A CA 1
ATOM 609 C C . ALA A 1 71 ? 17.755 2.022 -25.204 1.00 98.12 71 ALA A C 1
ATOM 611 O O . ALA A 1 71 ? 17.934 1.792 -26.400 1.00 98.12 71 ALA A O 1
ATOM 612 N N . LYS A 1 72 ? 18.424 2.994 -24.567 1.00 97.94 72 LYS A N 1
ATOM 613 C CA . LYS A 1 72 ? 19.457 3.808 -25.229 1.00 97.94 72 LYS A CA 1
ATOM 614 C C . LYS A 1 72 ? 20.672 2.973 -25.621 1.00 97.94 72 LYS A C 1
ATOM 616 O O . LYS A 1 72 ? 21.157 3.113 -26.739 1.00 97.94 72 LYS A O 1
ATOM 621 N N . GLU A 1 73 ? 21.154 2.121 -24.719 1.00 97.50 73 GLU A N 1
ATOM 622 C CA . GLU A 1 73 ? 22.288 1.227 -24.983 1.00 97.50 73 GLU A CA 1
ATOM 623 C C . GLU A 1 73 ? 21.976 0.258 -26.126 1.00 97.50 73 GLU A C 1
ATOM 625 O O . GLU A 1 73 ? 22.784 0.086 -27.038 1.00 97.50 73 GLU A O 1
ATOM 630 N N . GLN A 1 74 ? 20.775 -0.322 -26.126 1.00 97.50 74 GLN A N 1
ATOM 631 C CA . GLN A 1 74 ? 20.322 -1.211 -27.186 1.00 97.50 74 GLN A CA 1
ATOM 632 C C . GLN A 1 74 ? 20.228 -0.485 -28.531 1.00 97.50 74 GLN A C 1
ATOM 634 O O . GLN A 1 74 ? 20.733 -0.998 -29.526 1.00 97.50 74 GLN A O 1
ATOM 639 N N . ALA A 1 75 ? 19.644 0.716 -28.568 1.00 97.38 75 ALA A N 1
ATOM 640 C CA . ALA A 1 75 ? 19.568 1.515 -29.789 1.00 97.38 75 ALA A CA 1
ATOM 641 C C . ALA A 1 75 ? 20.964 1.875 -30.326 1.00 97.38 75 ALA A C 1
ATOM 643 O O . ALA A 1 75 ? 21.222 1.727 -31.518 1.00 97.38 75 ALA A O 1
ATOM 644 N N . ALA A 1 76 ? 21.889 2.285 -29.452 1.00 96.06 76 ALA A N 1
ATOM 645 C CA . ALA A 1 76 ? 23.269 2.574 -29.835 1.00 96.06 76 ALA A CA 1
ATOM 646 C C . ALA A 1 76 ? 23.982 1.334 -30.398 1.00 96.06 76 ALA A C 1
ATOM 648 O O . ALA A 1 76 ? 24.667 1.425 -31.416 1.00 96.06 76 ALA A O 1
ATOM 649 N N . LYS A 1 77 ? 23.781 0.167 -29.776 1.00 95.88 77 LYS A N 1
ATOM 650 C CA . LYS A 1 77 ? 24.345 -1.102 -30.243 1.00 95.88 77 LYS A CA 1
ATOM 651 C C . LYS A 1 77 ? 23.798 -1.508 -31.610 1.00 95.88 77 LYS A C 1
ATOM 653 O O . LYS A 1 77 ? 24.579 -1.924 -32.457 1.00 95.88 77 LYS A O 1
ATOM 658 N N . ILE A 1 78 ? 22.486 -1.392 -31.820 1.00 95.44 78 ILE A N 1
ATOM 659 C CA . ILE A 1 78 ? 21.856 -1.693 -33.114 1.00 95.44 78 ILE A CA 1
ATOM 660 C C . ILE A 1 78 ? 22.422 -0.768 -34.190 1.00 95.44 78 ILE A C 1
ATOM 662 O O . ILE A 1 78 ? 22.909 -1.255 -35.203 1.00 95.44 78 ILE A O 1
ATOM 666 N N . ASN A 1 79 ? 22.477 0.541 -33.924 1.00 94.44 79 ASN A N 1
ATOM 667 C CA . ASN A 1 79 ? 23.055 1.501 -34.864 1.00 94.44 79 ASN A CA 1
ATOM 668 C C . ASN A 1 79 ? 24.501 1.147 -35.235 1.00 94.44 79 ASN A C 1
ATOM 670 O O . ASN A 1 79 ? 24.841 1.168 -36.413 1.00 94.44 79 ASN A O 1
ATOM 674 N N . TYR A 1 80 ? 25.337 0.788 -34.256 1.00 93.75 80 TYR A N 1
ATOM 675 C CA . TYR A 1 80 ? 26.713 0.359 -34.511 1.00 93.75 80 TYR A CA 1
ATOM 676 C C . TYR A 1 80 ? 26.777 -0.900 -35.387 1.00 93.75 80 TYR A C 1
ATOM 678 O O . TYR A 1 80 ? 27.536 -0.950 -36.350 1.00 93.75 80 TYR A O 1
ATOM 686 N N . ILE A 1 81 ? 25.963 -1.911 -35.081 1.00 92.56 81 ILE A N 1
ATOM 687 C CA . ILE A 1 81 ? 25.920 -3.152 -35.860 1.00 92.56 81 ILE A CA 1
ATOM 688 C C . ILE A 1 81 ? 25.505 -2.867 -37.311 1.00 92.56 81 ILE A C 1
ATOM 690 O O . ILE A 1 81 ? 26.184 -3.311 -38.236 1.00 92.56 81 ILE A O 1
ATOM 694 N N . ASP A 1 82 ? 24.447 -2.085 -37.512 1.00 91.25 82 ASP A N 1
ATOM 695 C CA . ASP A 1 82 ? 23.915 -1.801 -38.845 1.00 91.25 82 ASP A CA 1
ATOM 696 C C . ASP A 1 82 ? 24.883 -0.976 -39.707 1.00 91.25 82 ASP A C 1
ATOM 698 O O . ASP A 1 82 ? 24.987 -1.219 -40.908 1.00 91.25 82 ASP A O 1
ATOM 702 N N . HIS A 1 83 ? 25.605 -0.023 -39.108 1.00 87.19 83 HIS A N 1
ATOM 703 C CA . HIS A 1 83 ? 26.395 0.962 -39.858 1.00 87.19 83 HIS A CA 1
ATOM 704 C C . HIS A 1 83 ? 27.894 0.673 -39.918 1.00 87.19 83 HIS A C 1
ATOM 706 O O . HIS A 1 83 ? 28.545 1.171 -40.827 1.00 87.19 83 HIS A O 1
ATOM 712 N N . GLU A 1 84 ? 28.445 -0.084 -38.970 1.00 84.88 84 GLU A N 1
ATOM 713 C CA . GLU A 1 84 ? 29.888 -0.362 -38.911 1.00 84.88 84 GLU A CA 1
ATOM 714 C C . GLU A 1 84 ? 30.194 -1.839 -39.179 1.00 84.88 84 GLU A C 1
ATOM 716 O O . GLU A 1 84 ? 31.220 -2.165 -39.772 1.00 84.88 84 GLU A O 1
ATOM 721 N N . VAL A 1 85 ? 29.313 -2.754 -38.750 1.00 84.19 85 VAL A N 1
ATOM 722 C CA . VAL A 1 85 ? 29.556 -4.204 -38.860 1.00 84.19 85 VAL A CA 1
ATOM 723 C C . VAL A 1 85 ? 28.955 -4.781 -40.139 1.00 84.19 85 VAL A C 1
ATOM 725 O O . VAL A 1 85 ? 29.611 -5.562 -40.826 1.00 84.19 85 VAL A O 1
ATOM 728 N N . TYR A 1 86 ? 27.715 -4.415 -40.475 1.00 85.06 86 TYR A N 1
ATOM 729 C CA . TYR A 1 86 ? 27.018 -4.940 -41.657 1.00 85.06 86 TYR A CA 1
ATOM 730 C C . TYR A 1 86 ? 27.264 -4.158 -42.944 1.00 85.06 86 TYR A C 1
ATOM 732 O O . TYR A 1 86 ? 26.825 -4.570 -44.020 1.00 85.06 86 TYR A O 1
ATOM 740 N N . THR A 1 87 ? 28.042 -3.086 -42.882 1.00 80.19 87 THR A N 1
ATOM 741 C CA . THR A 1 87 ? 28.595 -2.453 -44.073 1.00 80.19 87 THR A CA 1
ATOM 742 C C . THR A 1 87 ? 29.855 -3.195 -44.507 1.00 80.19 87 THR A C 1
ATOM 744 O O . THR A 1 87 ? 30.829 -3.253 -43.762 1.00 80.19 87 THR A O 1
ATOM 747 N N . ASN A 1 88 ? 29.868 -3.725 -45.732 1.00 78.56 88 ASN A N 1
ATOM 748 C CA . ASN A 1 88 ? 31.071 -4.274 -46.366 1.00 78.56 88 ASN A CA 1
ATOM 749 C C . ASN A 1 88 ? 31.606 -3.287 -47.418 1.00 78.56 88 ASN A C 1
ATOM 751 O O . ASN A 1 88 ? 31.368 -3.482 -48.616 1.00 78.56 88 ASN A O 1
ATOM 755 N N . PRO A 1 89 ? 32.262 -2.183 -47.012 1.00 78.94 89 PRO A N 1
ATOM 756 C CA . PRO A 1 89 ? 32.867 -1.280 -47.971 1.00 78.94 89 PRO A CA 1
ATOM 757 C C . PRO A 1 89 ? 34.037 -1.991 -48.671 1.00 78.94 89 PRO A C 1
ATOM 759 O O . PRO A 1 89 ? 34.883 -2.599 -48.006 1.00 78.94 89 PRO A O 1
ATOM 762 N N . PRO A 1 90 ? 34.128 -1.917 -50.009 1.00 81.19 90 PRO A N 1
ATOM 763 C CA . PRO A 1 90 ? 35.239 -2.513 -50.732 1.00 81.19 90 PRO A CA 1
ATOM 764 C C . PRO A 1 90 ? 36.556 -1.877 -50.278 1.00 81.19 90 PRO A C 1
ATOM 766 O O . PRO A 1 90 ? 36.728 -0.657 -50.285 1.00 81.19 90 PRO A O 1
ATOM 769 N N . THR A 1 91 ? 37.509 -2.714 -49.879 1.00 84.62 91 THR A N 1
ATOM 770 C CA . THR A 1 91 ? 38.839 -2.256 -49.470 1.00 84.62 91 THR A CA 1
ATOM 771 C C . THR A 1 91 ? 39.674 -1.854 -50.683 1.00 84.62 91 THR A C 1
ATOM 773 O O . THR A 1 91 ? 39.458 -2.322 -51.798 1.00 84.62 91 THR A O 1
ATOM 776 N N . ARG A 1 92 ? 40.702 -1.018 -50.489 1.00 85.25 92 ARG A N 1
ATOM 777 C CA . ARG A 1 92 ? 41.618 -0.617 -51.577 1.00 85.25 92 ARG A CA 1
ATOM 778 C C . ARG A 1 92 ? 42.244 -1.819 -52.302 1.00 85.25 92 ARG A C 1
ATOM 780 O O . ARG A 1 92 ? 42.477 -1.759 -53.504 1.00 85.25 92 ARG A O 1
ATOM 787 N N . ALA A 1 93 ? 42.453 -2.921 -51.581 1.00 86.25 93 ALA A N 1
ATOM 788 C CA . ALA A 1 93 ? 42.917 -4.184 -52.140 1.00 86.25 93 ALA A CA 1
ATOM 789 C C . ALA A 1 93 ? 41.957 -4.767 -53.191 1.00 86.25 93 ALA A C 1
ATOM 791 O O . ALA A 1 93 ? 42.436 -5.317 -54.174 1.00 86.25 93 ALA A O 1
ATOM 792 N N . TYR A 1 94 ? 40.638 -4.611 -53.024 1.00 87.94 94 TYR A N 1
ATOM 793 C CA . TYR A 1 94 ? 39.639 -5.037 -54.010 1.00 87.94 94 TYR A CA 1
ATOM 794 C C . TYR A 1 94 ? 39.801 -4.280 -55.334 1.00 87.94 94 TYR A C 1
ATOM 796 O O . TYR A 1 94 ? 39.885 -4.893 -56.392 1.00 87.94 94 TYR A O 1
ATOM 804 N N . PHE A 1 95 ? 39.935 -2.951 -55.290 1.00 88.19 95 PHE A N 1
ATOM 805 C CA . PHE A 1 95 ? 40.097 -2.142 -56.505 1.00 88.19 95 PHE A CA 1
ATOM 806 C C . PHE A 1 95 ? 41.423 -2.401 -57.229 1.00 88.19 95 PHE A C 1
ATOM 808 O O . PHE A 1 95 ? 41.463 -2.388 -58.457 1.00 88.19 95 PHE A O 1
ATOM 815 N N . ASN A 1 96 ? 42.490 -2.700 -56.483 1.00 87.88 96 ASN A N 1
ATOM 816 C CA . ASN A 1 96 ? 43.801 -3.029 -57.046 1.00 87.88 96 ASN A CA 1
ATOM 817 C C . ASN A 1 96 ? 43.832 -4.373 -57.804 1.00 87.88 96 ASN A C 1
ATOM 819 O O . ASN A 1 96 ? 44.838 -4.670 -58.440 1.00 87.88 96 ASN A O 1
ATOM 823 N N . GLN A 1 97 ? 42.781 -5.201 -57.730 1.00 88.81 97 GLN A N 1
ATOM 824 C CA . GLN A 1 97 ? 42.707 -6.464 -58.480 1.00 88.81 97 GLN A CA 1
ATOM 825 C C . GLN A 1 97 ? 42.441 -6.242 -59.977 1.00 88.81 97 GLN A C 1
ATOM 827 O O . GLN A 1 97 ? 42.797 -7.090 -60.797 1.00 88.81 97 GLN A O 1
ATOM 832 N N . PHE A 1 98 ? 41.843 -5.109 -60.349 1.00 88.56 98 PHE A N 1
ATOM 833 C CA . PHE A 1 98 ? 41.467 -4.798 -61.728 1.00 88.56 98 PHE A CA 1
ATOM 834 C C . PHE A 1 98 ? 42.604 -4.074 -62.477 1.00 88.56 98 PHE A C 1
ATOM 836 O O . PHE A 1 98 ? 43.391 -3.351 -61.875 1.00 88.56 98 PHE A O 1
ATOM 843 N N . ASN A 1 99 ? 42.681 -4.247 -63.805 1.00 81.88 99 ASN A N 1
ATOM 844 C CA . ASN A 1 99 ? 43.680 -3.623 -64.701 1.00 81.88 99 ASN A CA 1
ATOM 845 C C . ASN A 1 99 ? 45.156 -3.967 -64.403 1.00 81.88 99 ASN A C 1
ATOM 847 O O . ASN A 1 99 ? 46.058 -3.199 -64.726 1.00 81.88 99 ASN A O 1
ATOM 851 N N . THR A 1 100 ? 45.417 -5.129 -63.804 1.00 82.56 100 THR A N 1
ATOM 852 C CA . THR A 1 100 ? 46.772 -5.582 -63.436 1.00 82.56 100 THR A CA 1
ATOM 853 C C . THR A 1 100 ? 47.543 -6.248 -64.579 1.00 82.56 100 THR A C 1
ATOM 855 O O . THR A 1 100 ? 48.752 -6.434 -64.473 1.00 82.56 100 THR A O 1
ATOM 858 N N . THR A 1 101 ? 46.877 -6.596 -65.683 1.00 82.12 101 THR A N 1
ATOM 859 C CA . THR A 1 101 ? 47.496 -7.209 -66.868 1.00 82.12 101 THR A CA 1
ATOM 860 C C . THR A 1 101 ? 47.028 -6.497 -68.138 1.00 82.12 101 THR A C 1
ATOM 862 O O . THR A 1 101 ? 45.872 -6.088 -68.235 1.00 82.12 101 THR A O 1
ATOM 865 N N . SER A 1 102 ? 47.936 -6.308 -69.099 1.00 77.00 102 SER A N 1
ATOM 866 C CA . SER A 1 102 ? 47.598 -5.824 -70.446 1.00 77.00 102 SER A CA 1
ATOM 867 C C . SER A 1 102 ? 47.315 -7.037 -71.332 1.00 77.00 102 SER A C 1
ATOM 869 O O . SER A 1 102 ? 48.117 -7.970 -71.336 1.00 77.00 102 SER A O 1
ATOM 871 N N . ARG A 1 103 ? 46.158 -7.048 -72.002 1.00 63.50 103 ARG A N 1
ATOM 872 C CA . ARG A 1 103 ? 45.730 -8.130 -72.900 1.00 63.50 103 ARG A CA 1
ATOM 873 C C . ARG A 1 103 ? 46.421 -8.037 -74.254 1.00 63.50 103 ARG A C 1
ATOM 875 O O . ARG A 1 103 ? 46.541 -6.897 -74.752 1.00 63.50 103 ARG A O 1
#

Foldseek 3Di:
DDPVVVVVVVVVVVVVVVVVVVVVVVVVVVVVVVVVVVVVVVVVVVVVVVVVVVVVVVVVVVVVVVVVVVVVVVVVVVVCCVPPVPDDDDDPVNVVVPPPDDD

Organism: Oikopleura dioica (NCBI:txid34765)

InterPro domains:
  IPR008805 RIB43A [PF05914] (1-103)
  IPR008805 RIB43A [PTHR14517] (1-103)

Radius of gyration: 45.32 Å; chains: 1; bounding box: 93×18×131 Å